Protein AF-A0A519H2A6-F1 (afdb_monomer_lite)

Secondary structure (DSSP, 8-state):
---HHHHHHHHH-HHHHHHHHHHHHHTT---GGGSSS----PPPTT--HHHHHHHHHHHHHHHHHHHHHH-HHHHHHHHHHHHHHHTT-PPP---STTHHHHHHHHHHHGGG--SSSSS-HHHHHHH-

Sequence (128 aa):
MANFIDKAVGYFNPAAGLRRHYQRAALKRAYEAASPGDRWRPRRSGASANADHQADGAKLRAKARSLYQNVPYIRAGLNGRIAAIVGTGIVQRTTGRDAKAIDEAHVQWRKVCDADGRLDFDGLIAAA

Foldseek 3Di:
DQDPVLVVCCVVPVVVSVVVVLVVLQVLAQDCLQHPDNDPDHGDPPDDPVSNCVSRVVSNVVVLVVCCVPPVVSVVVVVVVCCVVQPPHDDDFADDDCRVVVVVVCVVCQCCVDVVNPDGPRRVVVVD

pLDDT: mean 83.45, std 11.68, range [48.75, 96.25]

Radius of gyration: 24.96 Å; chains: 1; bounding box: 52×35×62 Å

Structure (mmCIF, N/CA/C/O backbone):
data_AF-A0A519H2A6-F1
#
_entry.id   AF-A0A519H2A6-F1
#
loop_
_atom_site.group_PDB
_atom_site.id
_atom_site.type_symbol
_atom_site.label_atom_id
_atom_site.label_alt_id
_atom_site.label_comp_id
_atom_site.label_asym_id
_atom_site.label_entity_id
_atom_site.label_seq_id
_atom_site.pdbx_PDB_ins_code
_atom_site.Cartn_x
_atom_site.Cartn_y
_atom_site.Cartn_z
_atom_site.occupancy
_atom_site.B_iso_or_equiv
_atom_site.auth_seq_id
_atom_site.auth_comp_id
_atom_site.auth_asym_id
_atom_site.auth_atom_id
_atom_site.pdbx_PDB_model_num
ATOM 1 N N . MET A 1 1 ? 10.299 12.013 -22.663 1.00 63.59 1 MET A N 1
ATOM 2 C CA . MET A 1 1 ? 10.042 12.424 -24.054 1.00 63.59 1 MET A CA 1
ATOM 3 C C . MET A 1 1 ? 11.266 12.134 -24.890 1.00 63.59 1 MET A C 1
ATOM 5 O O . MET A 1 1 ? 12.367 12.409 -24.420 1.00 63.59 1 MET A O 1
ATOM 9 N N . ALA A 1 2 ? 11.051 11.519 -26.052 1.00 74.75 2 ALA A N 1
ATOM 10 C CA . ALA A 1 2 ? 12.084 11.256 -27.045 1.00 74.75 2 ALA A CA 1
ATOM 11 C C . ALA A 1 2 ? 12.383 12.547 -27.817 1.00 74.75 2 ALA A C 1
ATOM 13 O O . ALA A 1 2 ? 11.458 13.229 -28.262 1.00 74.75 2 ALA A O 1
ATOM 14 N N . ASN A 1 3 ? 13.662 12.882 -27.954 1.00 86.81 3 ASN A N 1
ATOM 15 C CA . ASN A 1 3 ? 14.109 14.075 -28.672 1.00 86.81 3 ASN A CA 1
ATOM 16 C C . ASN A 1 3 ? 14.332 13.736 -30.156 1.00 86.81 3 ASN A C 1
ATOM 18 O O . ASN A 1 3 ? 14.428 12.564 -30.514 1.00 86.81 3 ASN A O 1
ATOM 22 N N . PHE A 1 4 ? 14.491 14.752 -31.009 1.00 91.00 4 PHE A N 1
ATOM 23 C CA . PHE A 1 4 ? 14.796 14.576 -32.438 1.00 91.00 4 PHE A CA 1
ATOM 24 C C . PHE A 1 4 ? 15.953 13.587 -32.692 1.00 91.00 4 PHE A C 1
ATOM 26 O O . PHE A 1 4 ? 15.812 12.658 -33.481 1.00 91.00 4 PHE A O 1
ATOM 33 N N . ILE A 1 5 ? 17.043 13.702 -31.924 1.00 88.69 5 ILE A N 1
ATOM 34 C CA . ILE A 1 5 ? 18.205 12.799 -32.002 1.00 88.69 5 ILE A CA 1
ATOM 35 C C . ILE A 1 5 ? 17.832 11.343 -31.673 1.00 88.69 5 ILE A C 1
ATOM 37 O O . ILE A 1 5 ? 18.341 10.427 -32.310 1.00 88.69 5 ILE A O 1
ATOM 41 N N . ASP A 1 6 ? 16.942 11.099 -30.704 1.00 88.25 6 ASP A N 1
ATOM 42 C CA . ASP A 1 6 ? 16.546 9.725 -30.356 1.00 88.25 6 ASP A CA 1
ATOM 43 C C . ASP A 1 6 ? 15.723 9.084 -31.485 1.00 88.25 6 ASP A C 1
ATOM 45 O O . ASP A 1 6 ? 15.851 7.886 -31.727 1.00 88.25 6 ASP A O 1
ATOM 49 N N . LYS A 1 7 ? 14.914 9.886 -32.194 1.00 87.62 7 LYS A N 1
ATOM 50 C CA . LYS A 1 7 ? 14.131 9.435 -33.353 1.00 87.62 7 LYS A CA 1
ATOM 51 C C . LYS A 1 7 ? 15.025 9.146 -34.557 1.00 87.62 7 LYS A C 1
ATOM 53 O O . LYS A 1 7 ? 14.881 8.091 -35.158 1.00 87.62 7 LYS A O 1
ATOM 58 N N . ALA A 1 8 ? 15.972 10.036 -34.862 1.00 92.94 8 ALA A N 1
ATOM 59 C CA . ALA A 1 8 ? 16.928 9.834 -35.950 1.00 92.94 8 ALA A CA 1
ATOM 60 C C . ALA A 1 8 ? 17.769 8.566 -35.725 1.00 92.94 8 ALA A C 1
ATOM 62 O O . ALA A 1 8 ? 17.840 7.705 -36.595 1.00 92.94 8 ALA A O 1
ATOM 63 N N . VAL A 1 9 ? 18.334 8.390 -34.524 1.00 92.19 9 VAL A N 1
ATOM 64 C CA . VAL A 1 9 ? 19.120 7.188 -34.201 1.00 92.19 9 VAL A CA 1
ATOM 65 C C . VAL A 1 9 ? 18.251 5.931 -34.228 1.00 92.19 9 VAL A C 1
ATOM 67 O O . VAL A 1 9 ? 18.696 4.923 -34.757 1.00 92.19 9 VAL A O 1
ATOM 70 N N . GLY A 1 10 ? 17.022 5.976 -33.704 1.00 91.94 10 GLY A N 1
ATOM 71 C CA . GLY A 1 10 ? 16.102 4.835 -33.749 1.00 91.94 10 GLY A CA 1
ATOM 72 C C . GLY A 1 10 ? 15.649 4.456 -35.162 1.00 91.94 10 GLY A C 1
ATOM 73 O O . GLY A 1 10 ? 15.425 3.277 -35.412 1.00 91.94 10 GLY A O 1
ATOM 74 N N . TYR A 1 11 ? 15.559 5.426 -36.075 1.00 93.19 11 TYR A N 1
ATOM 75 C CA . TYR A 1 11 ? 15.219 5.195 -37.480 1.00 93.19 11 TYR A CA 1
ATOM 76 C C . TYR A 1 11 ? 16.339 4.457 -38.226 1.00 93.19 11 TYR A C 1
ATOM 78 O O . TYR A 1 11 ? 16.078 3.464 -38.894 1.00 93.19 11 TYR A O 1
ATOM 86 N N . PHE A 1 12 ? 17.592 4.901 -38.070 1.00 95.38 12 PHE A N 1
ATOM 87 C CA . PHE A 1 12 ? 18.736 4.274 -38.745 1.00 95.38 12 PHE A CA 1
ATOM 88 C C . PHE A 1 12 ? 19.258 3.021 -38.027 1.00 95.38 12 PHE A C 1
ATOM 90 O O . PHE A 1 12 ? 19.775 2.108 -38.665 1.00 95.38 12 PHE A O 1
ATOM 97 N N . ASN A 1 13 ? 19.158 2.967 -36.697 1.00 94.50 13 ASN A N 1
ATOM 98 C CA . ASN A 1 13 ? 19.604 1.840 -35.883 1.00 94.50 13 ASN A CA 1
ATOM 99 C C . ASN A 1 13 ? 18.685 1.654 -34.655 1.00 94.50 13 ASN A C 1
ATOM 101 O O . ASN A 1 13 ? 18.939 2.221 -33.580 1.00 94.50 13 ASN A O 1
ATOM 105 N N . PRO A 1 14 ? 17.638 0.818 -34.778 1.00 89.81 14 PRO A N 1
ATOM 106 C CA . PRO A 1 14 ? 16.656 0.603 -33.716 1.00 89.81 14 PRO A CA 1
ATOM 107 C C . PRO A 1 14 ? 17.270 0.127 -32.392 1.00 89.81 14 PRO A C 1
ATOM 109 O O . PRO A 1 14 ? 16.893 0.610 -31.321 1.00 89.81 14 PRO A O 1
ATOM 112 N N . ALA A 1 15 ? 18.266 -0.764 -32.444 1.00 93.06 15 ALA A N 1
ATOM 113 C CA . ALA A 1 15 ? 18.931 -1.291 -31.252 1.00 93.06 15 ALA A CA 1
ATOM 114 C C . ALA A 1 15 ? 19.714 -0.199 -30.499 1.00 93.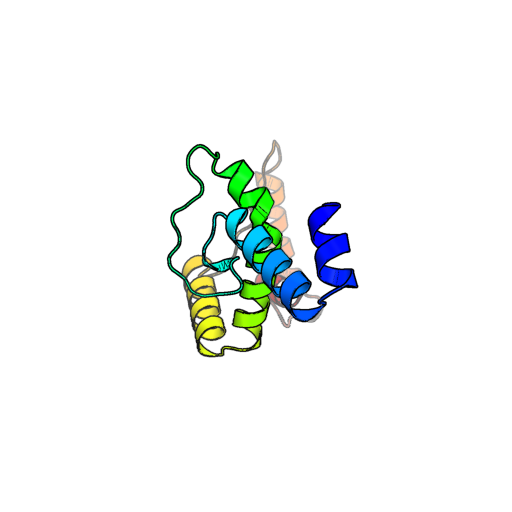06 15 ALA A C 1
ATOM 116 O O . ALA A 1 15 ? 19.624 -0.085 -29.270 1.00 93.06 15 ALA A O 1
ATOM 117 N N . ALA A 1 16 ? 20.446 0.653 -31.224 1.00 90.50 16 ALA A N 1
ATOM 118 C CA . ALA A 1 16 ? 21.166 1.783 -30.640 1.00 90.50 16 ALA A CA 1
ATOM 119 C C . ALA A 1 16 ? 20.209 2.852 -30.085 1.00 90.50 16 ALA A C 1
ATOM 121 O O . ALA A 1 16 ? 20.456 3.394 -29.002 1.00 90.50 16 ALA A O 1
ATOM 122 N N . GLY A 1 17 ? 19.098 3.117 -30.783 1.00 91.25 17 GLY A N 1
ATOM 123 C CA . GLY A 1 17 ? 18.051 4.040 -30.340 1.00 91.25 17 GLY A CA 1
ATOM 124 C C . GLY A 1 17 ? 17.396 3.591 -29.033 1.00 91.25 17 GLY A C 1
ATOM 125 O O . GLY A 1 17 ? 17.299 4.374 -28.083 1.00 91.25 17 GLY A O 1
ATOM 126 N N . LEU A 1 18 ? 17.039 2.307 -28.935 1.00 89.12 18 LEU A N 1
ATOM 127 C CA . LEU A 1 18 ? 16.473 1.713 -27.725 1.00 89.12 18 LEU A CA 1
ATOM 128 C C . LEU A 1 18 ? 17.454 1.796 -26.543 1.00 89.12 18 LEU A C 1
ATOM 130 O O . LEU A 1 18 ? 17.088 2.255 -25.456 1.00 89.12 18 LEU A O 1
ATOM 134 N N . ARG A 1 19 ? 18.728 1.441 -26.763 1.00 88.12 19 ARG A N 1
ATOM 135 C CA . ARG A 1 19 ? 19.785 1.531 -25.740 1.00 88.12 19 ARG A CA 1
ATOM 136 C C . ARG A 1 19 ? 19.964 2.961 -25.230 1.00 88.12 19 ARG A C 1
ATOM 138 O O . ARG A 1 19 ? 20.020 3.181 -24.018 1.00 88.12 19 ARG A O 1
ATOM 145 N N . ARG A 1 20 ? 20.000 3.942 -26.136 1.00 87.31 20 ARG A N 1
ATOM 146 C CA . ARG A 1 20 ? 20.100 5.366 -25.790 1.00 87.31 20 ARG A CA 1
ATOM 147 C C . ARG A 1 20 ? 18.890 5.838 -24.987 1.00 87.31 20 ARG A C 1
ATOM 149 O O . ARG A 1 20 ? 19.062 6.520 -23.976 1.00 87.31 20 ARG A O 1
ATOM 156 N N . HIS A 1 21 ? 17.680 5.460 -25.395 1.00 87.31 21 HIS A N 1
ATOM 157 C CA . HIS A 1 21 ? 16.455 5.801 -24.675 1.00 87.31 21 HIS A CA 1
ATOM 158 C C . HIS A 1 21 ? 16.491 5.290 -23.225 1.00 87.31 21 HIS A C 1
ATOM 160 O O . HIS A 1 21 ? 16.248 6.065 -22.295 1.00 87.31 21 HIS A O 1
ATOM 166 N N . TYR A 1 22 ? 16.879 4.027 -23.011 1.00 82.50 22 TYR A N 1
ATOM 167 C CA . TYR A 1 22 ? 17.029 3.462 -21.667 1.00 82.50 22 TYR A CA 1
ATOM 168 C C . TYR A 1 22 ? 18.081 4.193 -20.829 1.00 82.50 22 TYR A C 1
ATOM 170 O O . TYR A 1 22 ? 17.814 4.536 -19.676 1.00 82.50 22 TYR A O 1
ATOM 178 N N . GLN A 1 23 ? 19.251 4.488 -21.399 1.00 83.19 23 GLN A N 1
ATOM 179 C CA . GLN A 1 23 ? 20.318 5.210 -20.697 1.00 83.19 23 GLN A CA 1
ATOM 180 C C . GLN A 1 23 ? 19.882 6.624 -20.287 1.00 83.19 23 GLN A C 1
ATOM 182 O O . GLN A 1 23 ? 20.098 7.039 -19.148 1.00 83.19 23 GLN A O 1
ATOM 187 N N . ARG A 1 24 ? 19.201 7.356 -21.178 1.00 83.25 24 ARG A N 1
ATOM 188 C CA . ARG A 1 24 ? 18.657 8.689 -20.870 1.00 83.25 24 ARG A CA 1
ATOM 189 C C . ARG A 1 24 ? 17.542 8.637 -19.836 1.00 83.25 24 ARG A C 1
ATOM 191 O O . ARG A 1 24 ? 17.427 9.552 -19.023 1.00 83.25 24 ARG A O 1
ATOM 198 N N . ALA A 1 25 ? 16.720 7.591 -19.860 1.00 78.25 25 ALA A N 1
ATOM 199 C CA . ALA A 1 25 ? 15.712 7.374 -18.837 1.00 78.25 25 ALA A CA 1
ATOM 200 C C . ALA A 1 25 ? 16.360 7.112 -17.472 1.00 78.25 25 ALA A C 1
ATOM 202 O O . ALA A 1 25 ? 15.886 7.681 -16.496 1.00 78.25 25 ALA A O 1
ATOM 203 N N . ALA A 1 26 ? 17.441 6.327 -17.405 1.00 72.50 26 ALA A N 1
ATOM 204 C CA . ALA A 1 26 ? 18.170 6.038 -16.168 1.00 72.50 26 ALA A CA 1
ATOM 205 C C . ALA A 1 26 ? 18.806 7.291 -15.537 1.00 72.50 26 ALA A C 1
ATOM 207 O O . ALA A 1 26 ? 18.769 7.441 -14.324 1.00 72.50 26 ALA A O 1
ATOM 208 N N . LEU A 1 27 ? 19.304 8.236 -16.345 1.00 74.38 27 LEU A N 1
ATOM 209 C CA . LEU A 1 27 ? 19.878 9.505 -15.861 1.00 74.38 27 LEU A CA 1
ATOM 210 C C . LEU A 1 27 ? 18.870 10.450 -15.183 1.00 74.38 27 LEU A C 1
ATOM 212 O O . LEU A 1 27 ? 19.269 11.417 -14.543 1.00 74.38 27 LEU A O 1
ATOM 216 N N . LYS A 1 28 ? 17.567 10.219 -15.363 1.00 70.06 28 LYS A N 1
ATOM 217 C CA . LYS A 1 28 ? 16.504 11.068 -14.801 1.00 70.06 28 LYS A CA 1
ATOM 218 C C . LYS A 1 28 ? 15.891 10.510 -13.516 1.00 70.06 28 LYS A C 1
ATOM 220 O O . LYS A 1 28 ? 15.031 11.175 -12.949 1.00 70.06 28 LYS A O 1
ATOM 225 N N . ARG A 1 29 ? 16.264 9.294 -13.115 1.00 63.31 29 ARG A N 1
ATOM 226 C CA . ARG A 1 29 ? 15.712 8.588 -11.952 1.00 63.31 29 ARG A CA 1
ATOM 227 C C . ARG A 1 29 ? 16.583 8.873 -10.734 1.00 63.31 29 ARG A C 1
ATOM 229 O O . ARG A 1 29 ? 17.802 8.892 -10.862 1.00 63.31 29 ARG A O 1
ATOM 236 N N . ALA A 1 30 ? 15.954 9.117 -9.594 1.00 59.53 30 ALA A N 1
ATOM 237 C CA . ALA A 1 30 ? 16.613 9.408 -8.330 1.00 59.53 30 ALA A CA 1
ATOM 238 C C . ALA A 1 30 ? 16.676 8.181 -7.416 1.00 59.53 30 ALA A C 1
ATOM 240 O O . ALA A 1 30 ? 17.664 8.008 -6.708 1.00 59.53 30 ALA A O 1
ATOM 241 N N . TYR A 1 31 ? 15.655 7.318 -7.453 1.00 55.31 31 TYR A N 1
ATOM 242 C CA . TYR A 1 31 ? 15.642 6.071 -6.693 1.00 55.31 31 TYR A CA 1
ATOM 243 C C . TYR A 1 31 ? 16.173 4.903 -7.523 1.00 55.31 31 TYR A C 1
ATOM 245 O O . TYR A 1 31 ? 15.701 4.631 -8.631 1.00 55.31 31 TYR A O 1
ATOM 253 N N . GLU A 1 32 ? 17.090 4.139 -6.937 1.00 63.53 32 GLU A N 1
ATOM 254 C CA . GLU A 1 32 ? 17.699 2.950 -7.549 1.00 63.53 32 GLU A CA 1
ATOM 255 C C . GLU A 1 32 ? 16.671 1.876 -7.863 1.00 63.53 32 GLU A C 1
ATOM 257 O O . GLU A 1 32 ? 16.634 1.333 -8.969 1.00 63.53 32 GLU A O 1
ATOM 262 N N . ALA A 1 33 ? 15.726 1.677 -6.945 1.00 63.81 33 ALA A N 1
ATOM 263 C CA . ALA A 1 33 ? 14.603 0.789 -7.165 1.00 63.81 33 ALA A CA 1
ATOM 264 C C . ALA A 1 33 ? 13.775 1.185 -8.405 1.00 63.81 33 ALA A C 1
ATOM 266 O O . ALA A 1 33 ? 13.126 0.320 -8.977 1.00 63.81 33 ALA A O 1
ATOM 267 N N . ALA A 1 34 ? 13.817 2.426 -8.910 1.00 57.00 34 ALA A N 1
ATOM 268 C CA . ALA A 1 34 ? 13.134 2.834 -10.146 1.00 57.00 34 ALA A CA 1
ATOM 269 C C . ALA A 1 34 ? 13.972 2.638 -11.434 1.00 57.00 34 ALA A C 1
ATOM 271 O O . ALA A 1 34 ? 13.441 2.803 -12.544 1.00 57.00 34 ALA A O 1
ATOM 272 N N . SER A 1 35 ? 15.252 2.266 -11.315 1.00 63.88 35 SER A N 1
ATOM 273 C CA . SER A 1 35 ? 16.159 1.991 -12.438 1.00 63.88 35 SER A CA 1
ATOM 274 C C . SER A 1 35 ? 15.897 0.604 -13.063 1.00 63.88 35 SER A C 1
ATOM 276 O O . SER A 1 35 ? 15.610 -0.350 -12.337 1.00 63.88 35 SER A O 1
ATOM 278 N N . PRO A 1 36 ? 15.958 0.443 -14.401 1.00 58.47 36 PRO A N 1
ATOM 279 C CA . PRO A 1 36 ? 15.884 -0.867 -15.066 1.00 58.47 36 PRO A CA 1
ATOM 280 C C . PRO A 1 36 ? 17.139 -1.735 -14.890 1.00 58.47 36 PRO A C 1
ATOM 282 O O . PRO A 1 36 ? 17.072 -2.935 -15.119 1.00 58.47 36 PRO A O 1
ATOM 285 N N . GLY A 1 37 ? 18.275 -1.135 -14.526 1.00 61.84 37 GLY A N 1
ATOM 286 C CA . GLY A 1 37 ? 19.515 -1.848 -14.228 1.00 61.84 37 GLY A CA 1
ATOM 287 C C . GLY A 1 37 ? 19.970 -1.549 -12.807 1.00 61.84 37 GLY A C 1
ATOM 288 O O . GLY A 1 37 ? 19.913 -0.389 -12.388 1.00 61.84 37 GLY A O 1
ATOM 289 N N . ASP A 1 38 ? 20.427 -2.583 -12.108 1.00 51.09 38 ASP A N 1
ATOM 290 C CA . ASP A 1 38 ? 21.057 -2.479 -10.794 1.00 51.09 38 ASP A CA 1
ATOM 291 C C . ASP A 1 38 ? 22.487 -1.957 -10.960 1.00 51.09 38 ASP A C 1
ATOM 293 O O . ASP A 1 38 ? 23.458 -2.696 -11.109 1.00 51.09 38 ASP A O 1
ATOM 297 N N . ARG A 1 39 ? 22.601 -0.642 -11.115 1.00 54.84 39 ARG A N 1
ATOM 298 C CA . ARG A 1 39 ? 23.885 0.044 -11.046 1.00 54.84 39 ARG A CA 1
ATOM 299 C C . ARG A 1 39 ? 23.706 1.109 -9.995 1.00 54.84 39 ARG A C 1
ATOM 301 O O . ARG A 1 39 ? 22.980 2.070 -10.254 1.00 54.84 39 ARG A O 1
ATOM 308 N N . TRP A 1 40 ? 24.345 0.890 -8.853 1.00 48.75 40 TRP A N 1
ATOM 309 C CA . TRP A 1 40 ? 24.483 1.844 -7.763 1.00 48.75 40 TRP A CA 1
ATOM 310 C C . TRP A 1 40 ? 24.796 3.220 -8.364 1.00 48.75 40 TRP A C 1
ATOM 312 O O . TRP A 1 40 ? 25.841 3.419 -8.994 1.00 48.75 40 TRP A O 1
ATOM 322 N N . ARG A 1 41 ? 23.816 4.125 -8.332 1.00 56.44 41 ARG A N 1
ATOM 323 C CA . ARG A 1 41 ? 23.903 5.440 -8.976 1.00 56.44 41 ARG A CA 1
ATOM 324 C C . ARG A 1 41 ? 23.520 6.480 -7.941 1.00 56.44 41 ARG A C 1
ATOM 326 O O . ARG A 1 41 ? 22.467 6.354 -7.322 1.00 56.44 41 ARG A O 1
ATOM 333 N N . PRO A 1 42 ? 24.328 7.537 -7.788 1.00 54.91 42 PRO A N 1
ATOM 334 C CA . PRO A 1 42 ? 24.056 8.549 -6.789 1.00 54.91 42 PRO A CA 1
ATOM 335 C C . PRO A 1 42 ? 22.711 9.232 -7.055 1.00 54.91 42 PRO A C 1
ATOM 337 O O . PRO A 1 42 ? 22.336 9.489 -8.205 1.00 54.91 42 PRO A O 1
ATOM 340 N N . ARG A 1 43 ? 22.010 9.540 -5.957 1.00 60.38 43 ARG A N 1
ATOM 341 C CA . ARG A 1 43 ? 20.782 10.341 -5.944 1.00 60.38 43 ARG A CA 1
ATOM 342 C C . ARG A 1 43 ? 21.002 11.631 -6.739 1.00 60.38 43 ARG A C 1
ATOM 344 O O . ARG A 1 43 ? 22.085 12.216 -6.696 1.00 60.38 43 ARG A O 1
ATOM 351 N N . ARG A 1 44 ? 19.971 12.097 -7.447 1.00 63.81 44 ARG A N 1
ATOM 352 C CA . ARG A 1 44 ? 20.031 13.344 -8.220 1.00 63.81 44 ARG A CA 1
ATOM 353 C C . ARG A 1 44 ? 20.445 14.506 -7.309 1.00 63.81 44 ARG A C 1
ATOM 355 O O . ARG A 1 44 ? 19.724 14.842 -6.369 1.00 63.81 44 ARG A O 1
ATOM 362 N N . SER A 1 45 ? 21.601 15.117 -7.568 1.00 61.72 45 SER A N 1
ATOM 363 C CA . SER A 1 45 ? 22.058 16.266 -6.784 1.00 61.72 45 SER A CA 1
ATOM 364 C C . SER A 1 45 ? 21.122 17.462 -7.000 1.00 61.72 45 SER A C 1
ATOM 366 O O . SER A 1 45 ? 20.664 17.719 -8.114 1.00 61.72 45 SER A O 1
ATOM 368 N N . GLY A 1 46 ? 20.788 18.167 -5.915 1.00 66.75 46 GLY A N 1
ATOM 369 C CA . GLY A 1 46 ? 19.999 19.406 -5.954 1.00 66.75 46 GLY A CA 1
ATOM 370 C C . GLY A 1 46 ? 18.480 19.259 -6.121 1.00 66.75 46 GLY A C 1
ATOM 371 O O . GLY A 1 46 ? 17.786 20.270 -6.124 1.00 66.75 46 GLY A O 1
ATOM 372 N N . ALA A 1 47 ? 17.933 18.043 -6.235 1.00 68.50 47 ALA A N 1
ATOM 373 C CA . ALA A 1 47 ? 16.483 17.832 -6.279 1.00 68.50 47 ALA A CA 1
ATOM 374 C C . ALA A 1 47 ? 15.886 17.650 -4.872 1.00 68.50 47 ALA A C 1
ATOM 376 O O . ALA A 1 47 ? 16.456 16.956 -4.018 1.00 68.50 47 ALA A O 1
ATOM 377 N N . SER A 1 48 ? 14.719 18.264 -4.642 1.00 79.44 48 SER A N 1
ATOM 378 C CA . SER A 1 48 ? 13.934 18.061 -3.422 1.00 79.44 48 SER A CA 1
ATOM 379 C C . SER A 1 48 ? 13.333 16.654 -3.387 1.00 79.44 48 SER A C 1
ATOM 381 O O . SER A 1 48 ? 13.056 16.057 -4.430 1.00 79.44 48 SER A O 1
ATOM 383 N N . ALA A 1 49 ? 13.070 16.138 -2.183 1.00 77.00 49 ALA A N 1
ATOM 384 C CA . ALA A 1 49 ? 12.453 14.821 -2.006 1.00 77.00 49 ALA A CA 1
ATOM 385 C C . ALA A 1 49 ? 11.121 14.693 -2.771 1.00 77.00 49 ALA A C 1
ATOM 387 O O . ALA A 1 49 ? 10.855 13.672 -3.401 1.00 77.00 49 ALA A O 1
ATOM 388 N N . ASN A 1 50 ? 10.314 15.760 -2.803 1.00 83.00 50 ASN A N 1
ATOM 389 C CA . ASN A 1 50 ? 9.049 15.781 -3.540 1.00 83.00 50 ASN A CA 1
ATOM 390 C C . ASN A 1 50 ? 9.251 15.645 -5.056 1.00 83.00 50 ASN A C 1
ATOM 392 O O . ASN A 1 50 ? 8.492 14.931 -5.710 1.00 83.00 50 ASN A O 1
ATOM 396 N N . ALA A 1 51 ? 10.275 16.292 -5.620 1.00 77.50 51 ALA A N 1
ATOM 397 C CA . ALA A 1 51 ? 10.579 16.193 -7.047 1.00 77.50 51 ALA A CA 1
ATOM 398 C C . ALA A 1 51 ? 11.028 14.773 -7.436 1.00 77.50 51 ALA A C 1
ATOM 400 O O . ALA A 1 51 ? 10.597 14.245 -8.465 1.00 77.50 51 ALA A O 1
ATOM 401 N N . ASP A 1 52 ? 11.833 14.133 -6.587 1.00 79.00 52 ASP A N 1
ATOM 402 C CA . ASP A 1 52 ? 12.277 12.749 -6.775 1.00 79.00 52 ASP A CA 1
ATOM 403 C C . ASP A 1 52 ? 11.097 11.764 -6.665 1.00 79.00 52 ASP A C 1
ATOM 405 O O . ASP A 1 52 ? 10.914 10.895 -7.524 1.00 79.00 52 ASP A O 1
ATOM 409 N N . HIS A 1 53 ? 10.226 11.941 -5.665 1.00 81.25 53 HIS A N 1
ATOM 410 C CA . HIS A 1 53 ? 9.013 11.135 -5.505 1.00 81.25 53 HIS A CA 1
ATOM 411 C C . HIS A 1 53 ? 8.052 11.257 -6.692 1.00 81.25 53 HIS A C 1
ATOM 413 O O . HIS A 1 53 ? 7.516 10.241 -7.144 1.00 81.25 53 HIS A O 1
ATOM 419 N N . GLN A 1 54 ? 7.849 12.464 -7.227 1.00 82.12 54 GLN A N 1
ATOM 420 C CA . GLN A 1 54 ? 7.007 12.687 -8.407 1.00 82.12 54 GLN A CA 1
ATOM 421 C C . GLN A 1 54 ? 7.566 11.976 -9.649 1.00 82.12 54 GLN A C 1
ATOM 423 O O . GLN A 1 54 ? 6.819 11.338 -10.393 1.00 82.12 54 GLN A O 1
ATOM 428 N N . ALA A 1 55 ? 8.884 12.023 -9.860 1.00 77.69 55 ALA A N 1
ATOM 429 C CA . ALA A 1 55 ? 9.515 11.390 -11.016 1.00 77.69 55 ALA A CA 1
ATOM 430 C C . ALA A 1 55 ? 9.436 9.849 -10.975 1.00 77.69 55 ALA A C 1
ATOM 432 O O . ALA A 1 55 ? 9.252 9.198 -12.017 1.00 77.69 55 ALA A O 1
ATOM 433 N N . ASP A 1 56 ? 9.562 9.257 -9.783 1.00 81.44 56 ASP A N 1
ATOM 434 C CA . ASP A 1 56 ? 9.824 7.821 -9.613 1.00 81.44 56 ASP A CA 1
ATOM 435 C C . ASP A 1 56 ? 8.706 7.012 -8.973 1.00 81.44 56 ASP A C 1
ATOM 437 O O . ASP A 1 56 ? 8.641 5.796 -9.187 1.00 81.44 56 ASP A O 1
ATOM 441 N N . GLY A 1 57 ? 7.785 7.662 -8.264 1.00 83.50 57 GLY A N 1
ATOM 442 C CA . GLY A 1 57 ? 6.760 6.996 -7.467 1.00 83.50 57 GLY A CA 1
ATOM 443 C C . GLY A 1 57 ? 5.929 5.986 -8.259 1.00 83.50 57 GLY A C 1
ATOM 444 O O . GLY A 1 57 ? 5.654 4.895 -7.765 1.00 83.50 57 GLY A O 1
ATOM 445 N N . ALA A 1 58 ? 5.583 6.289 -9.515 1.00 82.94 58 ALA A N 1
ATOM 446 C CA . ALA A 1 58 ? 4.817 5.370 -10.360 1.00 82.94 58 ALA A CA 1
ATOM 447 C C . ALA A 1 58 ? 5.555 4.043 -10.622 1.00 82.94 58 ALA A C 1
ATOM 449 O O . ALA A 1 58 ? 4.962 2.970 -10.496 1.00 82.94 58 ALA A O 1
ATOM 450 N N . LYS A 1 59 ? 6.857 4.100 -10.934 1.00 79.62 59 LYS A N 1
ATOM 451 C CA . LYS A 1 59 ? 7.668 2.898 -11.187 1.00 79.62 59 LYS A CA 1
ATOM 452 C C . LYS A 1 59 ? 7.920 2.102 -9.914 1.00 79.62 59 LYS A C 1
ATOM 454 O O . LYS A 1 59 ? 7.850 0.876 -9.950 1.00 79.62 59 LYS A O 1
ATOM 459 N N . LEU A 1 60 ? 8.184 2.792 -8.804 1.00 85.19 60 LEU A N 1
ATOM 460 C CA . LEU A 1 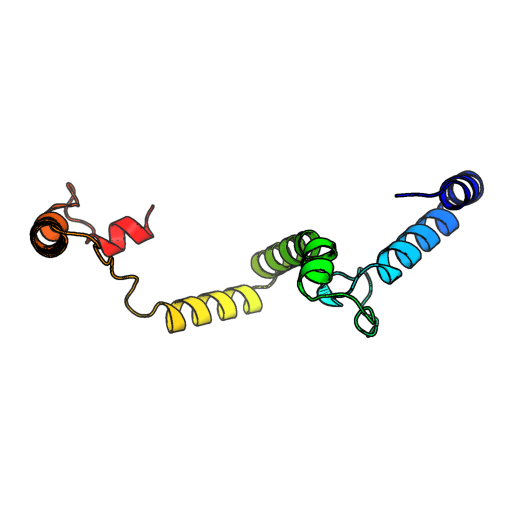60 ? 8.376 2.156 -7.502 1.00 85.19 60 LEU A CA 1
ATOM 461 C C . LEU A 1 60 ? 7.126 1.385 -7.076 1.00 85.19 60 LEU A C 1
ATOM 463 O O . LEU A 1 60 ? 7.235 0.222 -6.704 1.00 85.19 60 LEU A O 1
ATOM 467 N N . ARG A 1 61 ? 5.933 1.980 -7.224 1.00 87.94 61 ARG A N 1
ATOM 468 C CA . ARG A 1 61 ? 4.662 1.296 -6.936 1.00 87.94 61 ARG A CA 1
ATOM 469 C C . ARG A 1 61 ? 4.452 0.061 -7.812 1.00 87.94 61 ARG A C 1
ATOM 471 O O . ARG A 1 61 ? 4.043 -0.974 -7.300 1.00 87.94 61 ARG A O 1
ATOM 478 N N . ALA A 1 62 ? 4.744 0.145 -9.111 1.00 85.56 62 ALA A N 1
ATOM 479 C CA . ALA A 1 62 ? 4.614 -1.000 -10.015 1.00 85.56 62 ALA A CA 1
ATOM 480 C C . ALA A 1 62 ? 5.549 -2.158 -9.621 1.00 85.56 62 ALA A C 1
ATOM 482 O O . ALA A 1 62 ? 5.111 -3.304 -9.534 1.00 85.56 62 ALA A O 1
ATOM 483 N N . LYS A 1 63 ? 6.817 -1.859 -9.311 1.00 85.81 63 LYS A N 1
ATOM 484 C CA . LYS A 1 63 ? 7.777 -2.866 -8.841 1.00 85.81 63 LYS A CA 1
ATOM 485 C C . LYS A 1 63 ? 7.401 -3.442 -7.479 1.00 85.81 63 LYS A C 1
ATOM 487 O O . LYS A 1 63 ? 7.449 -4.653 -7.324 1.00 85.81 63 LYS A O 1
ATOM 492 N N . ALA A 1 64 ? 6.977 -2.610 -6.528 1.00 88.44 64 ALA A N 1
ATOM 493 C CA . ALA A 1 64 ? 6.531 -3.070 -5.214 1.00 88.44 64 ALA A CA 1
ATOM 494 C C . ALA A 1 64 ? 5.358 -4.061 -5.321 1.00 88.44 64 ALA A C 1
ATOM 496 O O . ALA A 1 64 ? 5.389 -5.107 -4.679 1.00 88.44 64 ALA A O 1
ATOM 497 N N . ARG A 1 65 ? 4.369 -3.787 -6.188 1.00 90.44 65 ARG A N 1
ATOM 498 C CA . ARG A 1 65 ? 3.260 -4.724 -6.447 1.00 90.44 65 ARG A CA 1
ATOM 499 C C . ARG A 1 65 ? 3.740 -6.033 -7.068 1.00 90.44 65 ARG A C 1
ATOM 501 O O . ARG A 1 65 ? 3.328 -7.090 -6.611 1.00 90.44 65 ARG A O 1
ATOM 508 N N . SER A 1 66 ? 4.636 -5.965 -8.054 1.00 89.44 66 SER A N 1
ATOM 509 C CA . SER A 1 66 ? 5.218 -7.166 -8.667 1.00 89.44 66 SER A CA 1
ATOM 510 C C . SER A 1 66 ? 5.997 -8.009 -7.650 1.00 89.44 66 SER A C 1
ATOM 512 O O . SER A 1 66 ? 5.823 -9.222 -7.601 1.00 89.44 66 SER A O 1
ATOM 514 N N . LEU A 1 67 ? 6.798 -7.380 -6.786 1.00 89.62 67 LEU A N 1
ATOM 515 C CA . LEU A 1 67 ? 7.527 -8.073 -5.722 1.00 89.62 67 LEU A CA 1
ATOM 516 C C . LEU A 1 67 ? 6.578 -8.740 -4.721 1.00 89.62 67 LEU A C 1
ATOM 518 O O . LEU A 1 67 ? 6.780 -9.897 -4.373 1.00 89.62 67 LEU A O 1
ATOM 522 N N . TYR A 1 68 ? 5.523 -8.045 -4.298 1.00 93.00 68 TYR A N 1
ATOM 523 C CA . TYR A 1 68 ? 4.517 -8.617 -3.402 1.00 93.00 68 TYR A CA 1
ATOM 524 C C . TYR A 1 68 ? 3.778 -9.812 -4.029 1.00 93.00 68 TYR A C 1
ATOM 526 O O . TYR A 1 68 ? 3.505 -10.798 -3.349 1.00 93.00 68 TYR A O 1
ATOM 534 N N . GLN A 1 69 ? 3.465 -9.739 -5.326 1.00 90.12 69 GLN A N 1
ATOM 535 C CA . GLN A 1 69 ? 2.757 -10.802 -6.045 1.00 90.12 69 GLN A CA 1
ATOM 536 C C . GLN A 1 69 ? 3.639 -12.029 -6.301 1.00 90.12 69 GLN A C 1
ATOM 538 O O . GLN A 1 69 ? 3.169 -13.154 -6.153 1.00 90.12 69 GLN A O 1
ATOM 543 N N . ASN A 1 70 ? 4.906 -11.814 -6.661 1.00 89.69 70 ASN A N 1
ATOM 544 C CA . ASN A 1 70 ? 5.773 -12.869 -7.188 1.00 89.69 70 ASN A CA 1
ATOM 545 C C . ASN A 1 70 ? 6.782 -13.420 -6.172 1.00 89.69 70 ASN A C 1
ATOM 547 O O . ASN A 1 70 ? 7.354 -14.479 -6.413 1.00 89.69 70 ASN A O 1
ATOM 551 N N . VAL A 1 71 ? 7.030 -12.732 -5.050 1.00 94.00 71 VAL A N 1
ATOM 552 C CA . VAL A 1 71 ? 8.041 -13.138 -4.061 1.00 94.00 71 VAL A CA 1
ATOM 553 C C . VAL A 1 71 ? 7.369 -13.477 -2.724 1.00 94.00 71 VAL A C 1
ATOM 555 O O . VAL A 1 71 ? 7.045 -12.570 -1.948 1.00 94.00 71 VAL A O 1
ATOM 558 N N . PRO A 1 72 ? 7.200 -14.775 -2.394 1.00 92.94 72 PRO A N 1
ATOM 559 C CA . PRO A 1 72 ? 6.513 -15.203 -1.174 1.00 92.94 72 PRO A CA 1
ATOM 560 C C . PRO A 1 72 ? 7.124 -14.645 0.114 1.00 92.94 72 PRO A C 1
ATOM 562 O O . PRO A 1 72 ? 6.383 -14.268 1.016 1.00 92.94 72 PRO A O 1
ATOM 565 N N . TYR A 1 73 ? 8.453 -14.521 0.185 1.00 94.69 73 TYR A N 1
ATOM 566 C CA . TYR A 1 73 ? 9.146 -13.957 1.349 1.00 94.69 73 TYR A CA 1
ATOM 567 C C . TYR A 1 73 ? 8.806 -12.485 1.592 1.00 94.69 73 TYR A C 1
ATOM 569 O O . TYR A 1 73 ? 8.607 -12.076 2.733 1.00 94.69 73 TYR A O 1
ATOM 577 N N . ILE A 1 74 ? 8.689 -11.689 0.523 1.00 93.00 74 ILE A N 1
ATOM 578 C CA . ILE A 1 74 ? 8.314 -10.274 0.627 1.00 93.00 74 ILE A CA 1
ATOM 579 C C . ILE A 1 74 ? 6.872 -10.160 1.113 1.00 93.00 74 ILE A C 1
ATOM 581 O O . ILE A 1 74 ? 6.591 -9.376 2.018 1.00 93.00 74 ILE A O 1
ATOM 585 N N . ARG A 1 75 ? 5.970 -10.975 0.556 1.00 94.88 75 ARG A N 1
ATOM 586 C CA . ARG A 1 75 ? 4.577 -11.043 1.004 1.00 94.88 75 ARG A CA 1
ATOM 587 C C . ARG A 1 75 ? 4.471 -11.443 2.474 1.00 94.88 75 ARG A C 1
ATOM 589 O O . ARG A 1 75 ? 3.781 -10.769 3.230 1.00 94.88 75 ARG A O 1
ATOM 596 N N . ALA A 1 76 ? 5.181 -12.491 2.887 1.00 95.06 76 ALA A N 1
ATOM 597 C CA . ALA A 1 76 ? 5.192 -12.959 4.270 1.00 95.06 76 ALA A CA 1
ATOM 598 C C . ALA A 1 76 ? 5.728 -11.887 5.232 1.00 95.06 76 ALA A C 1
ATOM 600 O O . ALA A 1 76 ? 5.090 -11.599 6.242 1.00 95.06 76 ALA A O 1
ATOM 601 N N . GLY A 1 77 ? 6.845 -11.237 4.890 1.00 96.25 77 GLY 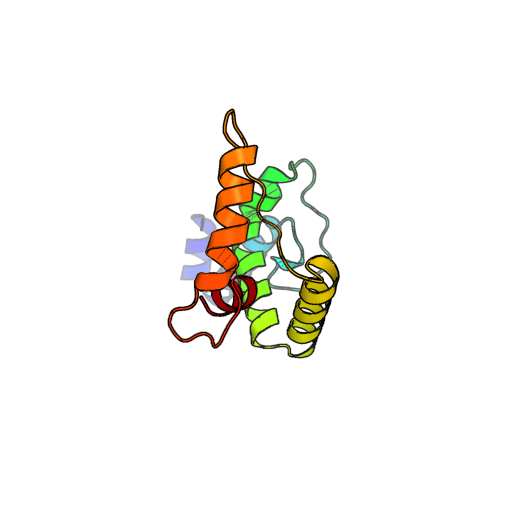A N 1
ATOM 602 C CA . GLY A 1 77 ? 7.422 -10.161 5.698 1.00 96.25 77 GLY A CA 1
ATOM 603 C C . GLY A 1 77 ? 6.507 -8.938 5.813 1.00 96.25 77 GLY A C 1
ATOM 604 O O . GLY A 1 77 ? 6.356 -8.383 6.900 1.00 96.25 77 GLY A O 1
ATOM 605 N N . LEU A 1 78 ? 5.850 -8.536 4.719 1.00 93.81 78 LEU A N 1
ATOM 606 C CA . LEU A 1 78 ? 4.865 -7.449 4.737 1.00 93.81 78 LEU A CA 1
ATOM 607 C C . LEU A 1 78 ? 3.651 -7.796 5.598 1.00 93.81 78 LEU A C 1
ATOM 609 O O . LEU A 1 78 ? 3.258 -6.980 6.426 1.00 93.81 78 LEU A O 1
ATOM 613 N N . ASN A 1 79 ? 3.098 -9.000 5.452 1.00 91.56 79 ASN A N 1
ATOM 614 C CA . ASN A 1 79 ? 1.954 -9.441 6.246 1.00 91.56 79 ASN A CA 1
ATOM 615 C C . ASN A 1 79 ? 2.305 -9.509 7.741 1.00 91.56 79 ASN A C 1
ATOM 617 O O . ASN A 1 79 ? 1.550 -9.000 8.563 1.00 91.56 79 ASN A O 1
ATOM 621 N N . GLY A 1 80 ? 3.477 -10.051 8.092 1.00 94.62 80 GLY A N 1
ATOM 622 C CA . GLY A 1 80 ? 3.955 -10.083 9.478 1.00 94.62 80 GLY A CA 1
ATOM 623 C C . GLY A 1 80 ? 4.160 -8.683 10.059 1.00 94.62 80 GLY A C 1
ATOM 624 O O . GLY A 1 80 ? 3.765 -8.410 11.190 1.00 94.62 80 GLY A O 1
ATOM 625 N N . ARG A 1 81 ? 4.702 -7.753 9.264 1.00 94.19 81 ARG A N 1
ATOM 626 C CA . ARG A 1 81 ? 4.839 -6.350 9.670 1.00 94.19 81 ARG A CA 1
ATOM 627 C C . ARG A 1 81 ? 3.484 -5.677 9.886 1.00 94.19 81 ARG A C 1
ATOM 629 O O . ARG A 1 81 ? 3.337 -4.946 10.859 1.00 94.19 81 ARG A O 1
ATOM 636 N N . ILE A 1 82 ? 2.516 -5.890 8.994 1.00 90.56 82 ILE A N 1
ATOM 637 C CA . ILE A 1 82 ? 1.161 -5.336 9.136 1.00 90.56 82 ILE A CA 1
ATOM 638 C C . ILE A 1 82 ? 0.509 -5.885 10.405 1.00 90.56 82 ILE A C 1
ATOM 640 O O . ILE A 1 82 ? 0.001 -5.097 11.195 1.00 90.56 82 ILE A O 1
ATOM 644 N N . ALA A 1 83 ? 0.608 -7.194 10.649 1.00 89.19 83 ALA A N 1
ATOM 645 C CA . ALA A 1 83 ? 0.096 -7.815 11.866 1.00 89.19 83 ALA A CA 1
ATOM 646 C C . ALA A 1 83 ? 0.737 -7.224 13.134 1.00 89.19 83 ALA A C 1
ATOM 648 O O . ALA A 1 83 ? 0.033 -6.931 14.092 1.00 89.19 83 ALA A O 1
ATOM 649 N N . ALA A 1 84 ? 2.050 -6.973 13.128 1.00 90.81 84 ALA A N 1
ATOM 650 C CA . ALA A 1 84 ? 2.743 -6.377 14.271 1.00 90.81 84 ALA A CA 1
ATOM 651 C C . ALA A 1 84 ? 2.399 -4.891 14.498 1.00 90.81 84 ALA A C 1
ATOM 653 O O . ALA A 1 84 ? 2.362 -4.445 15.639 1.00 90.81 84 ALA A O 1
ATOM 654 N N . ILE A 1 85 ? 2.174 -4.117 13.429 1.00 90.50 85 ILE A N 1
ATOM 655 C CA . ILE A 1 85 ? 1.849 -2.682 13.524 1.00 90.50 85 ILE A CA 1
ATOM 656 C C . ILE A 1 85 ? 0.386 -2.466 13.907 1.00 90.50 85 ILE A C 1
ATOM 658 O O . ILE A 1 85 ? 0.095 -1.626 14.752 1.00 90.50 85 ILE A O 1
ATOM 662 N N . VAL A 1 86 ? -0.530 -3.178 13.249 1.00 86.44 86 VAL A N 1
ATOM 663 C CA . VAL A 1 86 ? -1.972 -3.036 13.483 1.00 86.44 86 VAL A CA 1
ATOM 664 C C . VAL A 1 86 ? -2.379 -3.767 14.763 1.00 86.44 86 VAL A C 1
ATOM 666 O O . VAL A 1 86 ? -3.269 -3.309 15.473 1.00 86.44 86 VAL A O 1
ATOM 669 N N . GLY A 1 87 ? -1.709 -4.875 15.091 1.00 85.00 87 GLY A N 1
ATOM 670 C CA . GLY A 1 87 ? -1.946 -5.631 16.314 1.00 85.00 87 GLY A CA 1
ATOM 671 C C . GLY A 1 87 ? -3.388 -6.122 16.404 1.00 85.00 87 GLY A C 1
ATOM 672 O O . GLY A 1 87 ? -3.835 -6.916 15.580 1.00 85.00 87 GLY A O 1
ATOM 673 N N . THR A 1 88 ? -4.108 -5.636 17.41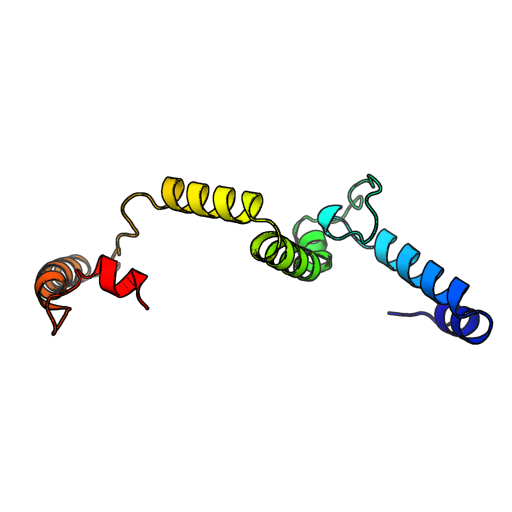3 1.00 80.25 88 THR A N 1
ATOM 674 C CA . THR A 1 88 ? -5.491 -6.027 17.726 1.00 80.25 88 THR A CA 1
ATOM 675 C C . THR A 1 88 ? -6.548 -5.344 16.858 1.00 80.25 88 THR A C 1
ATOM 677 O O . THR A 1 88 ? -7.730 -5.587 17.064 1.00 80.25 88 THR A O 1
ATOM 680 N N . GLY A 1 89 ? -6.155 -4.485 15.913 1.00 77.94 89 GLY A N 1
ATOM 681 C CA . GLY A 1 89 ? -7.081 -3.809 15.004 1.00 77.94 89 GLY A CA 1
ATOM 682 C C . GLY A 1 89 ? -7.065 -2.289 15.136 1.00 77.94 89 GLY A C 1
ATOM 683 O O . GLY A 1 89 ? -6.261 -1.700 15.858 1.00 77.94 89 GLY A O 1
ATOM 684 N N . ILE A 1 90 ? -7.953 -1.641 14.386 1.00 81.75 90 ILE A N 1
ATOM 685 C CA . ILE A 1 90 ? -8.066 -0.182 14.331 1.00 81.75 90 ILE A CA 1
ATOM 686 C C . ILE A 1 90 ? -9.277 0.238 15.159 1.00 81.75 90 ILE A C 1
ATOM 688 O O . ILE A 1 90 ? -10.392 -0.201 14.897 1.00 81.75 90 ILE A O 1
ATOM 692 N N . VAL A 1 91 ? -9.070 1.133 16.123 1.00 82.06 91 VAL A N 1
ATOM 693 C CA . VAL A 1 91 ? -10.162 1.694 16.926 1.00 82.06 91 VAL A CA 1
ATOM 694 C C . VAL A 1 91 ? -10.639 2.996 16.293 1.00 82.06 91 VAL A C 1
ATOM 696 O O . VAL A 1 91 ? -9.841 3.888 15.993 1.00 82.06 91 VAL A O 1
ATOM 699 N N . GLN A 1 92 ? -11.948 3.109 16.085 1.00 80.50 92 GLN A N 1
ATOM 700 C CA . GLN A 1 92 ? -12.563 4.340 15.602 1.00 80.50 92 GLN A CA 1
ATOM 701 C C . GLN A 1 92 ? -12.570 5.388 16.716 1.00 80.50 92 GLN A C 1
ATOM 703 O O . GLN A 1 92 ? -12.851 5.082 17.872 1.00 80.50 92 GLN A O 1
ATOM 708 N N . ARG A 1 93 ? -12.258 6.636 16.361 1.00 84.12 93 ARG A N 1
ATOM 709 C CA . ARG A 1 93 ? -12.322 7.774 17.278 1.00 84.12 93 ARG A CA 1
ATOM 710 C C . ARG A 1 93 ? -13.278 8.812 16.720 1.00 84.12 93 ARG A C 1
ATOM 712 O O . ARG A 1 93 ? -12.975 9.428 15.696 1.00 84.12 93 ARG A O 1
ATOM 719 N N . THR A 1 94 ? -14.381 9.051 17.418 1.00 91.00 94 THR A N 1
ATOM 720 C CA . THR A 1 94 ? -15.298 10.131 17.057 1.00 91.00 94 THR A CA 1
ATOM 721 C C . THR A 1 94 ? -14.732 11.483 17.492 1.00 91.00 94 THR A C 1
ATOM 723 O O . THR A 1 94 ? -14.041 11.608 18.505 1.00 91.00 94 THR A O 1
ATOM 726 N N . THR A 1 95 ? -14.994 12.526 16.704 1.00 92.19 95 THR A N 1
ATOM 727 C CA . THR A 1 95 ? -14.595 13.907 17.011 1.00 92.19 95 THR A CA 1
ATOM 728 C C . THR A 1 95 ? -15.799 14.844 16.887 1.00 92.19 95 THR A C 1
ATOM 730 O O . THR A 1 95 ? -16.727 14.555 16.136 1.00 92.19 95 THR A O 1
ATOM 733 N N . GLY A 1 96 ? -15.810 15.955 17.635 1.00 93.62 96 GLY A N 1
ATOM 734 C CA . GLY A 1 96 ? -16.898 16.944 17.620 1.00 93.62 96 GLY A CA 1
ATOM 735 C C . GLY A 1 96 ? -17.643 17.085 18.953 1.00 93.62 96 GLY A C 1
ATOM 736 O O . GLY A 1 96 ? -17.247 16.505 19.962 1.00 93.62 96 GLY A O 1
ATOM 737 N N . ARG A 1 97 ? -18.715 17.892 18.952 1.00 93.81 97 ARG A N 1
ATOM 738 C CA . ARG A 1 97 ? -19.503 18.233 20.154 1.00 93.81 97 ARG A CA 1
ATOM 739 C C . ARG A 1 97 ? -20.184 17.011 20.777 1.00 93.81 97 ARG A C 1
ATOM 741 O O . ARG A 1 97 ? -20.177 16.878 21.995 1.00 93.81 97 ARG A O 1
ATOM 748 N N . ASP A 1 98 ? -20.683 16.109 19.938 1.00 93.75 98 ASP A N 1
ATOM 749 C CA . ASP A 1 98 ? -21.475 14.947 20.359 1.00 93.75 98 ASP A CA 1
ATOM 750 C C . ASP A 1 98 ? -20.663 13.643 20.364 1.00 93.75 98 ASP A C 1
ATOM 752 O O . ASP A 1 98 ? -21.229 12.552 20.405 1.00 93.75 98 ASP A O 1
ATOM 756 N N . ALA A 1 99 ? -19.326 13.737 20.333 1.00 93.38 99 ALA A N 1
ATOM 757 C CA . ALA A 1 99 ? -18.436 12.581 20.207 1.00 93.38 99 ALA A CA 1
ATOM 758 C C . ALA A 1 99 ? -18.722 11.494 21.253 1.00 93.38 99 ALA A C 1
ATOM 760 O O . ALA A 1 99 ? -18.792 10.320 20.911 1.00 93.38 99 ALA A O 1
ATOM 761 N N . LYS A 1 100 ? -18.979 11.892 22.505 1.00 91.81 100 LYS A N 1
ATOM 762 C CA . LYS A 1 100 ? -19.288 10.958 23.593 1.00 91.81 100 LYS A CA 1
ATOM 763 C C . LYS A 1 100 ? -20.588 10.181 23.353 1.00 91.81 100 LYS A C 1
ATOM 765 O O . LYS A 1 100 ? -20.608 8.970 23.527 1.00 91.81 100 LYS A O 1
ATOM 770 N N . ALA A 1 101 ? -21.653 10.865 22.932 1.00 93.62 101 ALA A N 1
ATOM 771 C CA . ALA A 1 101 ? -22.946 10.230 22.676 1.00 93.62 101 ALA A CA 1
ATOM 772 C C . ALA A 1 101 ? -22.866 9.251 21.494 1.00 93.62 101 ALA A C 1
ATOM 774 O O . ALA A 1 101 ? -23.459 8.174 21.528 1.00 93.62 101 ALA A O 1
ATOM 775 N N . ILE A 1 102 ? -22.096 9.610 20.464 1.00 93.56 102 ILE A N 1
ATOM 776 C CA . ILE A 1 102 ? -21.860 8.751 19.302 1.00 93.56 102 ILE A CA 1
ATOM 777 C C . ILE A 1 102 ? -21.024 7.530 19.691 1.00 93.56 102 ILE A C 1
ATOM 779 O O . ILE A 1 102 ? -21.389 6.423 19.308 1.00 93.56 102 ILE A O 1
ATOM 783 N N . ASP A 1 103 ? -19.950 7.700 20.467 1.00 92.06 103 ASP A N 1
ATOM 784 C CA . ASP A 1 103 ? -19.117 6.581 20.924 1.00 92.06 103 ASP A CA 1
ATOM 785 C C . ASP A 1 103 ? -19.938 5.594 21.774 1.00 92.06 103 ASP A C 1
ATOM 787 O O . ASP A 1 103 ? -19.866 4.382 21.568 1.00 92.06 103 ASP A O 1
ATOM 791 N N . GLU A 1 104 ? -20.787 6.094 22.677 1.00 92.50 104 GLU A N 1
ATOM 792 C CA . GLU A 1 104 ? -21.692 5.263 23.482 1.00 92.50 104 GLU A CA 1
ATOM 793 C C . GLU A 1 104 ? -22.707 4.502 22.614 1.00 92.50 104 GLU A C 1
ATOM 795 O O . GLU A 1 104 ? -22.883 3.291 22.782 1.00 92.50 104 GLU A O 1
ATOM 800 N N . ALA A 1 105 ? -23.340 5.181 21.651 1.00 93.06 105 ALA A N 1
ATOM 801 C CA . ALA A 1 105 ? -24.267 4.554 20.712 1.00 93.06 105 ALA A CA 1
ATOM 802 C C . ALA A 1 105 ? -23.566 3.507 19.830 1.00 93.06 105 ALA A C 1
ATOM 804 O O . ALA A 1 105 ? -24.097 2.414 19.617 1.00 93.06 105 ALA A O 1
ATOM 805 N N . HIS A 1 106 ? -22.350 3.807 19.369 1.00 91.06 106 HIS A N 1
ATOM 806 C CA . HIS A 1 106 ? -21.540 2.910 18.555 1.00 91.06 106 HIS A CA 1
ATOM 807 C C . HIS A 1 106 ? -21.181 1.629 19.315 1.00 91.06 106 HIS A C 1
ATOM 809 O O . HIS A 1 106 ? -21.305 0.538 18.762 1.00 91.06 106 HIS A O 1
ATOM 815 N N . VAL A 1 107 ? -20.819 1.730 20.599 1.00 90.56 107 VAL A N 1
ATOM 816 C CA . VAL A 1 107 ? -20.532 0.563 21.450 1.00 90.56 107 VAL A CA 1
ATOM 817 C C . VAL A 1 107 ? -21.748 -0.357 21.591 1.00 90.56 107 VAL A C 1
ATOM 819 O O . VAL A 1 107 ? -21.586 -1.578 21.601 1.00 90.56 107 VAL A O 1
ATOM 822 N N . GLN A 1 108 ? -22.965 0.189 21.687 1.00 92.81 108 GLN A N 1
ATOM 823 C CA . GLN A 1 108 ? -24.170 -0.648 21.746 1.00 92.81 108 GLN A CA 1
ATOM 824 C C . GLN A 1 108 ? -24.496 -1.266 20.390 1.00 92.81 108 GLN A C 1
ATOM 826 O O . GLN A 1 108 ? -24.770 -2.461 20.312 1.00 92.81 108 GLN A O 1
ATOM 831 N N . TRP A 1 109 ? -24.415 -0.475 19.323 1.00 92.25 109 TRP A N 1
ATOM 832 C CA . TRP A 1 109 ? -24.693 -0.951 17.974 1.00 92.25 109 TRP A CA 1
ATOM 833 C C . TRP A 1 109 ? -23.702 -2.032 17.517 1.00 92.25 109 TRP A C 1
ATOM 835 O O . TRP A 1 109 ? -24.122 -3.019 16.920 1.00 92.25 109 TRP A O 1
ATOM 845 N N . ARG A 1 110 ? -22.412 -1.925 17.876 1.00 92.25 110 ARG A N 1
ATOM 846 C CA . ARG A 1 110 ? -21.383 -2.943 17.584 1.00 92.25 110 ARG A CA 1
ATOM 847 C C . ARG A 1 110 ? -21.786 -4.356 18.022 1.00 92.25 110 ARG A C 1
ATOM 849 O O . ARG A 1 110 ? -21.372 -5.318 17.389 1.00 92.25 110 ARG A O 1
ATOM 856 N N . LYS A 1 111 ? -22.596 -4.497 19.075 1.00 90.50 111 LYS A N 1
ATOM 857 C CA . LYS A 1 111 ? -23.054 -5.803 19.583 1.00 90.50 111 LYS A CA 1
ATOM 858 C C . LYS A 1 111 ? -24.087 -6.482 18.681 1.00 90.50 111 LYS A C 1
ATOM 860 O O . LYS A 1 111 ? -24.275 -7.685 18.790 1.00 90.50 111 LYS A O 1
ATOM 865 N N . VAL A 1 112 ? -24.776 -5.710 17.842 1.00 93.62 112 VAL A N 1
ATOM 866 C CA . VAL A 1 112 ? -25.896 -6.160 16.995 1.00 93.62 112 VAL A CA 1
ATOM 867 C C . VAL A 1 112 ? -25.664 -5.847 15.514 1.00 93.62 112 VAL A C 1
ATOM 869 O O . VAL A 1 112 ? -26.595 -5.883 14.717 1.00 93.62 112 VAL A O 1
ATOM 872 N N . CYS A 1 113 ? -24.435 -5.475 15.146 1.00 92.00 113 CYS A N 1
ATOM 873 C CA . CYS A 1 113 ? -24.113 -5.012 13.799 1.00 92.00 113 CYS A CA 1
ATOM 874 C C . CYS A 1 113 ? -24.116 -6.133 12.750 1.00 92.00 113 CYS A C 1
ATOM 876 O O . CYS A 1 113 ? -24.335 -5.847 11.574 1.00 92.00 113 CYS A O 1
ATOM 878 N N . ASP A 1 114 ? -23.916 -7.385 13.167 1.00 93.19 114 ASP A N 1
ATOM 879 C CA . ASP A 1 114 ? -24.054 -8.550 12.303 1.00 93.19 114 ASP A CA 1
ATOM 880 C C . ASP A 1 114 ? -25.447 -9.170 12.456 1.00 93.19 114 ASP A C 1
ATOM 882 O O . ASP A 1 114 ? -25.808 -9.661 13.528 1.00 93.19 114 ASP A O 1
ATOM 886 N N . ALA A 1 115 ? -26.215 -9.170 11.367 1.00 90.12 115 ALA A N 1
ATOM 887 C CA . ALA A 1 115 ? -27.538 -9.784 11.321 1.00 90.12 115 ALA A CA 1
ATOM 888 C C . ALA A 1 115 ? -27.474 -11.316 11.450 1.00 90.12 115 ALA A C 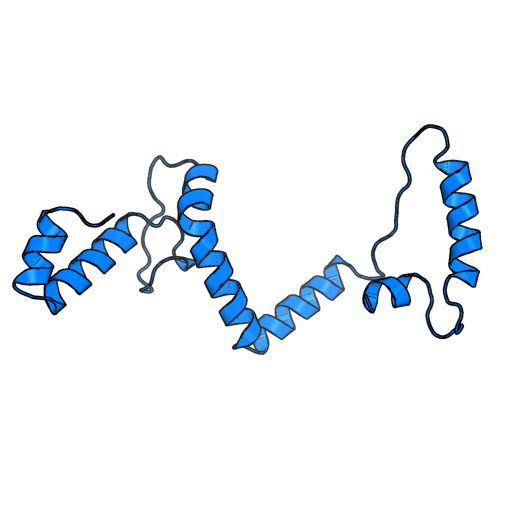1
ATOM 890 O O . ALA A 1 115 ? -28.391 -11.915 12.011 1.00 90.12 115 ALA A O 1
ATOM 891 N N . ASP A 1 116 ? -26.391 -11.937 10.970 1.00 90.44 116 ASP A N 1
ATOM 892 C CA . ASP A 1 116 ? -26.191 -13.387 11.041 1.00 90.44 116 ASP A CA 1
ATOM 893 C C . ASP A 1 116 ? -25.520 -13.821 12.359 1.00 90.44 116 ASP A C 1
ATOM 895 O O . ASP A 1 116 ? -25.466 -15.017 12.658 1.00 90.44 116 ASP A O 1
ATOM 899 N N . GLY A 1 117 ? -24.990 -12.872 13.143 1.00 89.88 117 GLY A N 1
ATOM 900 C CA . GLY A 1 117 ? -24.299 -13.125 14.413 1.00 89.88 117 GLY A CA 1
ATOM 901 C C . GLY A 1 117 ? -23.028 -13.979 14.290 1.00 89.88 117 GLY A C 1
ATOM 902 O O . GLY A 1 117 ? -22.651 -14.664 15.241 1.00 89.88 117 GLY A O 1
ATOM 903 N N . ARG A 1 118 ? -22.390 -13.991 13.117 1.00 90.31 118 ARG A N 1
ATOM 904 C CA . ARG A 1 118 ? -21.191 -14.781 12.798 1.00 90.31 118 ARG A CA 1
ATOM 905 C C . ARG A 1 118 ? -19.897 -14.046 13.120 1.00 90.31 118 ARG A C 1
ATOM 907 O O . ARG A 1 118 ? -18.912 -14.694 13.467 1.00 90.31 118 ARG A O 1
ATOM 914 N N . LEU A 1 119 ? -19.884 -12.729 12.956 1.00 90.25 119 LEU A N 1
ATOM 915 C CA . LEU A 1 119 ? -18.717 -11.874 13.129 1.00 90.25 119 LEU A CA 1
ATOM 916 C C . LEU A 1 119 ? -19.032 -10.741 14.105 1.00 90.25 119 LEU A C 1
ATOM 918 O O . LEU A 1 119 ? -20.165 -10.276 14.218 1.00 90.25 119 LEU A O 1
ATOM 922 N N . ASP A 1 120 ? -18.003 -10.281 14.809 1.00 88.75 120 ASP A N 1
ATOM 923 C CA . ASP A 1 120 ? -18.054 -8.989 15.476 1.00 88.75 120 ASP A CA 1
ATOM 924 C C . ASP A 1 120 ? -17.808 -7.860 14.462 1.00 88.75 120 ASP A C 1
ATOM 926 O O . ASP A 1 120 ? -17.495 -8.082 13.289 1.00 88.75 120 ASP A O 1
ATOM 930 N N . PHE A 1 121 ? -17.951 -6.616 14.911 1.00 88.25 121 PHE A N 1
ATOM 931 C CA . PHE A 1 121 ? -17.749 -5.461 14.041 1.00 88.25 121 PHE A CA 1
ATOM 932 C C . PHE A 1 121 ? -16.351 -5.423 13.401 1.00 88.25 121 PHE A C 1
ATOM 934 O O . PHE A 1 121 ? -16.216 -5.029 12.243 1.00 88.25 121 PHE A O 1
ATOM 941 N N . ASP A 1 122 ? -15.311 -5.832 14.132 1.00 86.56 122 ASP A N 1
ATOM 942 C CA . ASP A 1 122 ? -13.939 -5.828 13.620 1.00 86.56 122 ASP A CA 1
ATO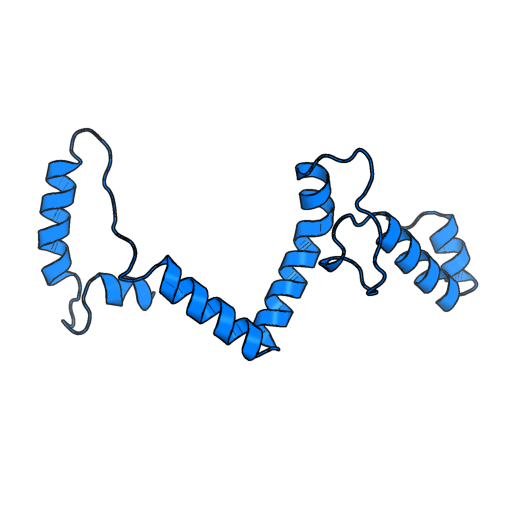M 943 C C . ASP A 1 122 ? -13.738 -6.927 12.555 1.00 86.56 122 ASP A C 1
ATOM 945 O O . ASP A 1 122 ? -13.080 -6.695 11.538 1.00 86.56 122 ASP A O 1
ATOM 949 N N . GLY A 1 123 ? -14.390 -8.082 12.715 1.00 87.12 123 GLY A N 1
ATOM 950 C CA . GLY A 1 123 ? -14.474 -9.138 11.709 1.00 87.12 123 GLY A CA 1
ATOM 951 C C . GLY A 1 123 ? -15.243 -8.717 10.456 1.00 87.12 123 GLY A C 1
ATOM 952 O O . GLY A 1 123 ? -14.802 -9.020 9.346 1.00 87.12 123 GLY A O 1
ATOM 953 N N . LEU A 1 124 ? -16.341 -7.966 10.605 1.00 88.44 124 LEU A N 1
ATOM 954 C CA . LEU A 1 124 ? -17.075 -7.393 9.469 1.00 88.44 124 LEU A CA 1
ATOM 955 C C . LEU A 1 124 ? -16.209 -6.409 8.669 1.00 88.44 124 LEU A C 1
ATOM 957 O O . LEU A 1 124 ? -16.219 -6.452 7.441 1.00 88.44 124 LEU A O 1
ATOM 961 N N . ILE A 1 125 ? -15.425 -5.559 9.344 1.00 85.81 125 ILE A N 1
ATOM 962 C CA . ILE A 1 125 ? -14.479 -4.646 8.679 1.00 85.81 125 ILE A CA 1
ATOM 963 C C . ILE A 1 125 ? -13.405 -5.419 7.913 1.00 85.81 125 ILE A C 1
ATOM 965 O O . ILE A 1 125 ? -13.022 -5.007 6.824 1.00 85.81 125 ILE A O 1
ATOM 969 N N . ALA A 1 126 ? -12.896 -6.516 8.474 1.00 81.44 126 ALA A N 1
ATOM 970 C CA . ALA A 1 126 ? -11.846 -7.303 7.834 1.00 81.44 126 ALA A CA 1
ATOM 971 C C . ALA A 1 126 ? -12.331 -8.085 6.599 1.00 81.44 126 ALA A C 1
ATOM 973 O O . ALA A 1 126 ? -11.517 -8.420 5.738 1.00 81.44 126 ALA A O 1
ATOM 974 N N . ALA A 1 127 ? -13.627 -8.405 6.528 1.00 82.75 127 ALA A N 1
ATOM 975 C CA . ALA A 1 127 ? -14.224 -9.164 5.431 1.00 82.75 127 ALA A CA 1
ATOM 976 C C . ALA A 1 127 ? -14.638 -8.303 4.219 1.00 82.75 127 ALA A C 1
ATOM 978 O O . ALA A 1 127 ? -14.835 -8.860 3.137 1.00 82.75 127 ALA A O 1
ATOM 979 N N . ALA A 1 128 ? -14.793 -6.988 4.407 1.00 70.19 128 ALA A N 1
ATOM 980 C CA . ALA A 1 128 ? -15.197 -6.022 3.380 1.00 70.19 128 ALA A CA 1
ATOM 981 C C . ALA A 1 128 ? -14.024 -5.567 2.492 1.00 70.19 128 ALA A C 1
ATOM 983 O O . ALA A 1 128 ? -14.249 -5.414 1.268 1.00 70.19 128 ALA A O 1
#